Protein AF-A0A1H7Z8Q4-F1 (afdb_monomer_lite)

Foldseek 3Di:
DEDEDPPDALDDDCVVVVPHQEYEHPCQLVQLLVCLVPVCSCVVVQVSNVVRPPRGAYEYENADLPDHDCCVPRVVVPPSSLVSSVVSQVPHPGHYDYDAQSVVSDFQQDDDPHPSCSSVDDHDD

Structure (mmCIF, N/CA/C/O backbone):
data_AF-A0A1H7Z8Q4-F1
#
_entry.id   AF-A0A1H7Z8Q4-F1
#
loop_
_atom_site.group_PDB
_atom_site.id
_atom_site.type_symbol
_atom_site.label_atom_id
_atom_site.label_alt_id
_atom_site.label_comp_id
_atom_site.label_asym_id
_atom_site.label_entity_id
_atom_site.label_seq_id
_atom_site.pdbx_PDB_ins_code
_atom_site.Cartn_x
_atom_site.Cartn_y
_atom_site.Cartn_z
_atom_site.occupancy
_atom_site.B_iso_or_equiv
_atom_site.auth_seq_id
_atom_site.auth_comp_id
_atom_site.auth_asym_id
_atom_site.auth_atom_id
_atom_site.pdbx_PDB_model_num
ATOM 1 N N . MET A 1 1 ? -18.694 -7.799 4.628 1.00 89.12 1 MET A N 1
ATOM 2 C CA . MET A 1 1 ? -18.547 -7.321 3.241 1.00 89.12 1 MET A CA 1
ATOM 3 C C . MET A 1 1 ? -17.590 -6.138 3.214 1.00 89.12 1 MET A C 1
ATOM 5 O O . MET A 1 1 ? -17.691 -5.286 4.090 1.00 89.12 1 MET A O 1
ATOM 9 N N . THR A 1 2 ? -16.678 -6.086 2.239 1.00 94.25 2 THR A N 1
ATOM 10 C CA . THR A 1 2 ? -15.797 -4.925 2.020 1.00 94.25 2 THR A CA 1
ATOM 11 C C . THR A 1 2 ? -16.313 -4.108 0.845 1.00 94.25 2 THR A C 1
ATOM 13 O O . THR A 1 2 ? -16.652 -4.687 -0.186 1.00 94.25 2 THR A O 1
ATOM 16 N N . GLY A 1 3 ? -16.395 -2.790 1.010 1.00 94.62 3 GLY A N 1
ATOM 17 C CA . GLY A 1 3 ? -16.876 -1.872 -0.015 1.00 94.62 3 GLY A CA 1
ATOM 18 C C . GLY A 1 3 ? -15.762 -1.044 -0.640 1.00 94.62 3 GLY A C 1
ATOM 19 O O . GLY A 1 3 ? -14.794 -0.658 0.017 1.00 94.62 3 GLY A O 1
ATOM 20 N N . GLU A 1 4 ? -15.944 -0.725 -1.914 1.00 94.56 4 GLU A N 1
ATOM 21 C CA . GLU A 1 4 ? -15.127 0.224 -2.656 1.00 94.56 4 GLU A CA 1
ATOM 22 C C . GLU A 1 4 ? -15.970 1.465 -2.957 1.00 94.56 4 GLU A C 1
ATOM 24 O O . GLU A 1 4 ? -16.973 1.394 -3.664 1.00 94.56 4 GLU A O 1
ATOM 29 N N . ALA A 1 5 ? -15.566 2.611 -2.416 1.00 93.31 5 ALA A N 1
ATOM 30 C CA . ALA A 1 5 ? -16.096 3.904 -2.823 1.00 93.31 5 ALA A CA 1
ATOM 31 C C . ALA A 1 5 ? -14.934 4.894 -2.911 1.00 93.31 5 ALA A C 1
ATOM 33 O O . ALA A 1 5 ? -14.223 5.129 -1.933 1.00 93.31 5 ALA A O 1
ATOM 34 N N . TRP A 1 6 ? -14.718 5.421 -4.115 1.00 90.44 6 TRP A N 1
ATOM 35 C CA . TRP A 1 6 ? -13.532 6.196 -4.466 1.00 90.44 6 TRP A CA 1
ATOM 36 C C . TRP A 1 6 ? -13.350 7.438 -3.591 1.00 90.44 6 TRP A C 1
ATOM 38 O O . TRP A 1 6 ? -14.294 8.185 -3.336 1.00 90.44 6 TRP A O 1
ATOM 48 N N . GLY A 1 7 ? -12.105 7.661 -3.159 1.00 86.31 7 GLY A N 1
ATOM 49 C CA . GLY A 1 7 ? -11.719 8.808 -2.334 1.00 86.31 7 GLY A CA 1
ATOM 50 C C . GLY A 1 7 ? -12.019 8.654 -0.842 1.00 86.31 7 GLY A C 1
ATOM 51 O O . GLY A 1 7 ? -11.841 9.611 -0.091 1.00 86.31 7 GLY A O 1
ATOM 52 N N . LEU A 1 8 ? -12.469 7.477 -0.393 1.00 90.31 8 LEU A N 1
ATOM 53 C CA . LEU A 1 8 ? -12.602 7.205 1.032 1.00 90.31 8 LEU A CA 1
ATOM 54 C C . LEU A 1 8 ? -11.247 6.937 1.693 1.00 90.31 8 LEU A C 1
ATOM 56 O O . LEU A 1 8 ? -10.438 6.137 1.228 1.00 90.31 8 LEU A O 1
ATOM 60 N N . GLY A 1 9 ? -11.056 7.586 2.833 1.00 90.62 9 GLY A N 1
ATOM 61 C CA . GLY A 1 9 ? -9.957 7.339 3.751 1.00 90.62 9 GLY A CA 1
ATOM 62 C C . GLY A 1 9 ? -10.423 6.675 5.040 1.00 90.62 9 GLY A C 1
ATOM 63 O O . GLY A 1 9 ? -11.394 5.915 5.090 1.00 90.62 9 GLY A O 1
ATOM 64 N N . VAL A 1 10 ? -9.768 7.037 6.138 1.00 91.88 10 VAL A N 1
ATOM 65 C CA . VAL A 1 10 ? -10.088 6.525 7.476 1.00 91.88 10 VAL A CA 1
ATOM 66 C C . VAL A 1 10 ? -11.252 7.311 8.086 1.00 91.88 10 VAL A C 1
ATOM 68 O O . VAL A 1 10 ? -11.074 8.284 8.835 1.00 91.88 10 VAL A O 1
ATOM 71 N N . MET A 1 11 ? -12.477 6.897 7.773 1.00 90.06 11 MET A N 1
ATOM 72 C CA . MET A 1 11 ? -13.692 7.477 8.346 1.00 90.06 11 MET A CA 1
ATOM 73 C C . MET A 1 11 ? -14.878 6.516 8.311 1.00 90.06 11 MET A C 1
ATOM 75 O O . MET A 1 11 ? -15.030 5.728 7.380 1.00 90.06 11 MET A O 1
ATOM 79 N N . LYS A 1 12 ? -15.753 6.649 9.311 1.00 88.38 12 LYS A N 1
ATOM 80 C CA . LYS A 1 12 ? -17.063 6.003 9.327 1.00 88.38 12 LYS A CA 1
ATOM 81 C C . LYS A 1 12 ? -18.055 6.858 8.544 1.00 88.38 12 LYS A C 1
ATOM 83 O O . LYS A 1 12 ? -18.086 8.076 8.705 1.00 88.38 12 LYS A O 1
ATOM 88 N N . ASN A 1 13 ? -18.840 6.220 7.691 1.00 88.56 13 ASN A N 1
ATOM 89 C CA . ASN A 1 13 ? -19.843 6.842 6.829 1.00 88.56 13 ASN A CA 1
ATOM 90 C C . ASN A 1 13 ? -21.074 5.928 6.689 1.00 88.56 13 ASN A C 1
ATOM 92 O O . ASN A 1 13 ? -21.159 4.879 7.333 1.00 88.56 13 ASN A O 1
ATOM 96 N N . ASP A 1 14 ? -22.017 6.323 5.838 1.00 93.50 14 ASP A N 1
ATOM 97 C CA . ASP A 1 14 ? -23.296 5.629 5.684 1.00 93.50 14 ASP A CA 1
ATOM 98 C C . ASP A 1 14 ? -23.158 4.206 5.122 1.00 93.50 14 ASP A C 1
ATOM 100 O O . ASP A 1 14 ? -24.023 3.372 5.383 1.00 93.50 14 ASP A O 1
ATOM 104 N N . TYR A 1 15 ? -22.064 3.862 4.430 1.00 93.56 15 TYR A N 1
ATOM 105 C CA . TYR A 1 15 ? -21.853 2.492 3.944 1.00 93.56 15 TYR A CA 1
ATOM 106 C C . TYR A 1 15 ? -21.801 1.482 5.098 1.00 93.56 15 TYR A C 1
ATOM 108 O O . TYR A 1 15 ? -22.390 0.405 5.004 1.00 93.56 15 TYR A O 1
ATOM 116 N N . TYR A 1 16 ? -21.204 1.861 6.231 1.00 92.31 16 TYR A N 1
ATOM 117 C CA . TYR A 1 16 ? -21.136 1.000 7.417 1.00 92.31 16 TYR A CA 1
ATOM 118 C C . TYR A 1 16 ? -22.501 0.763 8.072 1.00 92.31 16 TYR A C 1
ATOM 120 O O . TYR A 1 16 ? -22.690 -0.224 8.776 1.00 92.31 16 TYR A O 1
ATOM 128 N N . GLN A 1 17 ? -23.475 1.645 7.832 1.00 92.69 17 GLN A N 1
ATOM 129 C CA . GLN A 1 17 ? -24.855 1.467 8.298 1.00 92.69 17 GLN A CA 1
ATOM 130 C C . GLN A 1 17 ? -25.684 0.594 7.343 1.00 92.69 17 GLN A C 1
ATOM 132 O O . GLN A 1 17 ? -26.794 0.195 7.683 1.00 92.69 17 GLN A O 1
ATOM 137 N N . ASN A 1 18 ? -25.146 0.280 6.160 1.00 94.25 18 ASN A N 1
ATOM 138 C CA . ASN A 1 18 ? -25.836 -0.422 5.080 1.00 94.25 18 ASN A CA 1
ATOM 139 C C . ASN A 1 18 ? -25.144 -1.748 4.703 1.00 94.25 18 ASN A C 1
ATOM 141 O O . ASN A 1 18 ? -25.208 -2.186 3.557 1.00 94.25 18 ASN A O 1
ATOM 145 N N . GLY A 1 19 ? -24.505 -2.408 5.677 1.00 91.75 19 GLY A N 1
ATOM 146 C CA . GLY A 1 19 ? -24.025 -3.791 5.549 1.00 91.75 19 GLY A CA 1
ATOM 147 C C . GLY A 1 19 ? -22.552 -3.967 5.165 1.00 91.75 19 GLY A C 1
ATOM 148 O O . GLY A 1 19 ? -22.115 -5.105 4.972 1.00 91.75 19 GLY A O 1
ATOM 149 N N . PHE A 1 20 ? -21.775 -2.884 5.074 1.00 95.56 20 PHE A N 1
ATOM 150 C CA . PHE A 1 20 ? -20.322 -2.968 4.914 1.00 95.56 20 PHE A CA 1
ATOM 151 C C . PHE A 1 20 ? -19.610 -2.993 6.271 1.00 95.56 20 PHE A C 1
ATOM 153 O O . PHE A 1 20 ? -19.836 -2.139 7.121 1.00 95.56 20 PHE A O 1
ATOM 160 N N . ASP A 1 21 ? -18.707 -3.956 6.450 1.00 93.06 21 ASP A N 1
ATOM 161 C CA . ASP A 1 21 ? -17.885 -4.085 7.663 1.00 93.06 21 ASP A CA 1
ATOM 162 C C . ASP A 1 21 ? -16.570 -3.300 7.536 1.00 93.06 21 ASP A C 1
ATOM 164 O O . ASP A 1 21 ? -15.978 -2.878 8.533 1.00 93.06 21 ASP A O 1
ATOM 168 N N . ALA A 1 22 ? -16.108 -3.117 6.295 1.00 95.00 22 ALA A N 1
ATOM 169 C CA . ALA A 1 22 ? -14.898 -2.386 5.961 1.00 95.00 22 ALA A CA 1
ATOM 170 C C . ALA A 1 22 ? -15.044 -1.626 4.642 1.00 95.00 22 ALA A C 1
ATOM 172 O O . ALA A 1 22 ? -15.697 -2.106 3.715 1.00 95.00 22 ALA A O 1
ATOM 173 N N . MET A 1 23 ? -14.374 -0.481 4.533 1.00 96.75 23 MET A N 1
ATOM 174 C CA . MET A 1 23 ? -14.200 0.237 3.267 1.00 96.75 23 MET A CA 1
ATOM 175 C C . MET A 1 23 ? -12.720 0.302 2.885 1.00 96.75 23 MET A C 1
ATOM 177 O O . MET A 1 23 ? -11.852 0.344 3.761 1.00 96.75 23 MET A O 1
ATOM 181 N N . ILE A 1 24 ? -12.426 0.309 1.584 1.00 96.94 24 ILE A N 1
ATOM 182 C CA . ILE A 1 24 ? -11.060 0.504 1.082 1.00 96.94 24 ILE A CA 1
ATOM 183 C C . ILE A 1 24 ? -10.522 1.869 1.533 1.00 96.94 24 ILE A C 1
ATOM 185 O O . ILE A 1 24 ? -11.198 2.888 1.402 1.00 96.94 24 ILE A O 1
ATOM 189 N N . ASN A 1 25 ? -9.298 1.869 2.060 1.00 97.12 25 ASN A N 1
ATOM 190 C CA . ASN A 1 25 ? -8.577 3.059 2.499 1.00 97.12 25 ASN A CA 1
ATOM 191 C C . ASN A 1 25 ? -7.640 3.551 1.387 1.00 97.12 25 ASN A C 1
ATOM 193 O O . ASN A 1 25 ? -6.504 3.083 1.277 1.00 97.12 25 ASN A O 1
ATOM 197 N N . PHE A 1 26 ? -8.110 4.501 0.578 1.00 95.88 26 PHE A N 1
ATOM 198 C CA . PHE A 1 26 ? -7.353 5.062 -0.548 1.00 95.88 26 PHE A CA 1
ATOM 199 C C . PHE A 1 26 ? -6.202 5.980 -0.110 1.00 95.88 26 PHE A C 1
ATOM 201 O O . PHE A 1 26 ? -5.254 6.185 -0.868 1.00 95.88 26 PHE A O 1
ATOM 208 N N . ASP A 1 27 ? -6.234 6.495 1.122 1.00 95.88 27 ASP A N 1
ATOM 209 C CA . ASP A 1 27 ? -5.182 7.381 1.631 1.00 95.88 27 ASP A CA 1
ATOM 210 C C . ASP A 1 27 ? -3.869 6.626 1.889 1.00 95.88 27 ASP A C 1
ATOM 212 O O . ASP A 1 27 ? -2.780 7.192 1.754 1.00 95.88 27 ASP A O 1
ATOM 216 N N . PHE A 1 28 ? -3.950 5.336 2.243 1.00 97.62 28 PHE A N 1
ATOM 217 C CA . PHE A 1 28 ? -2.795 4.586 2.738 1.00 97.62 28 PHE A CA 1
ATOM 218 C C . PHE A 1 28 ? -1.659 4.473 1.718 1.00 97.62 28 PHE A C 1
ATOM 220 O O . PHE A 1 28 ? -0.495 4.584 2.099 1.00 97.62 28 PHE A O 1
ATOM 227 N N . GLN A 1 29 ? -1.983 4.310 0.430 1.00 97.19 29 GLN A N 1
ATOM 228 C CA . GLN A 1 29 ? -0.999 4.248 -0.657 1.00 97.19 29 GLN A CA 1
ATOM 229 C C . GLN A 1 29 ? -0.075 5.482 -0.633 1.00 97.19 29 GLN A C 1
ATOM 231 O O . GLN A 1 29 ? 1.151 5.353 -0.637 1.00 97.19 29 GLN A O 1
ATOM 236 N N . ASN A 1 30 ? -0.649 6.680 -0.492 1.00 96.81 30 ASN A N 1
ATOM 237 C CA . ASN A 1 30 ? 0.108 7.932 -0.439 1.00 96.81 30 ASN A CA 1
ATOM 238 C C . ASN A 1 30 ? 0.900 8.086 0.869 1.00 96.81 30 ASN A C 1
ATOM 240 O O . ASN A 1 30 ? 2.051 8.531 0.854 1.00 96.81 30 ASN A O 1
ATOM 244 N N . GLU A 1 31 ? 0.313 7.719 2.010 1.00 97.88 31 GLU A N 1
ATOM 245 C CA . GLU A 1 31 ? 0.985 7.826 3.314 1.00 97.88 31 GLU A CA 1
ATOM 246 C C . GLU A 1 31 ? 2.164 6.850 3.450 1.00 97.88 31 GLU A C 1
ATOM 248 O O . GLU A 1 31 ? 3.223 7.204 3.985 1.00 97.88 31 GLU A O 1
ATOM 253 N N . ALA A 1 32 ? 2.034 5.647 2.888 1.00 97.94 32 ALA A N 1
ATOM 254 C CA . ALA A 1 32 ? 3.125 4.687 2.797 1.00 97.94 32 ALA A CA 1
ATOM 255 C C . ALA A 1 32 ? 4.265 5.214 1.913 1.00 97.94 32 ALA A C 1
ATOM 257 O O . ALA A 1 32 ? 5.431 5.131 2.307 1.00 97.94 32 ALA A O 1
ATOM 258 N N . GLN A 1 33 ? 3.954 5.823 0.761 1.00 97.81 33 GLN A N 1
ATOM 259 C CA . GLN A 1 33 ? 4.960 6.406 -0.135 1.00 97.81 33 GLN A CA 1
ATOM 260 C C . GLN A 1 33 ? 5.798 7.494 0.557 1.00 97.81 33 GLN A C 1
ATOM 262 O O . GLN A 1 33 ? 7.025 7.503 0.427 1.00 97.81 33 GLN A O 1
ATOM 267 N N . LYS A 1 34 ? 5.164 8.377 1.340 1.00 98.06 34 LYS A N 1
ATOM 268 C CA . LYS A 1 34 ? 5.846 9.433 2.122 1.00 98.06 34 LYS A CA 1
ATOM 269 C C . LYS A 1 34 ? 6.765 8.883 3.224 1.00 98.06 34 LYS A C 1
ATOM 271 O O . LYS A 1 34 ? 7.623 9.607 3.737 1.00 98.06 34 LYS A O 1
ATOM 276 N N . SER A 1 35 ? 6.602 7.611 3.583 1.00 98.19 35 SER A N 1
ATOM 277 C CA . SER A 1 35 ? 7.296 6.960 4.699 1.00 98.19 35 SER A CA 1
ATOM 278 C C . SER A 1 35 ? 8.400 5.990 4.261 1.00 98.19 35 SER A C 1
ATOM 280 O O . SER A 1 35 ? 9.042 5.368 5.105 1.00 98.19 35 SER A O 1
ATOM 282 N N . LEU A 1 36 ? 8.673 5.872 2.955 1.00 97.81 36 LEU A N 1
ATOM 283 C CA . LEU A 1 36 ? 9.675 4.927 2.436 1.00 97.81 36 LEU A CA 1
ATOM 284 C C . LEU A 1 36 ? 11.112 5.256 2.841 1.00 97.81 36 LEU A C 1
ATOM 286 O O . LEU A 1 36 ? 11.916 4.344 3.019 1.00 97.81 36 LEU A O 1
ATOM 290 N N . ASP A 1 37 ? 11.443 6.542 2.967 1.00 96.38 37 ASP A N 1
ATOM 291 C CA . ASP A 1 37 ? 12.796 6.976 3.334 1.00 96.38 37 ASP A CA 1
ATOM 292 C C . ASP A 1 37 ? 13.000 7.016 4.859 1.00 96.38 37 ASP A C 1
ATOM 294 O O . ASP A 1 37 ? 14.131 6.947 5.337 1.00 96.38 37 ASP A O 1
ATOM 298 N N . CYS A 1 38 ? 11.915 7.094 5.637 1.00 96.19 38 CYS A N 1
ATOM 299 C CA . CYS A 1 38 ? 11.953 7.079 7.095 1.00 96.19 38 CYS A CA 1
ATOM 300 C C . CYS A 1 38 ? 10.667 6.469 7.661 1.00 96.19 38 CYS A C 1
ATOM 302 O O . CYS A 1 38 ? 9.598 7.077 7.595 1.00 96.19 38 CYS A O 1
ATOM 304 N N . PHE A 1 39 ? 10.794 5.297 8.289 1.00 92.94 39 PHE A N 1
ATOM 305 C CA . PHE A 1 39 ? 9.659 4.555 8.845 1.00 92.94 39 PHE A CA 1
ATOM 306 C C . PHE A 1 39 ? 8.866 5.373 9.877 1.00 92.94 39 PHE A C 1
ATOM 308 O O . PHE A 1 39 ? 7.650 5.255 9.955 1.00 92.94 39 PHE A O 1
ATOM 315 N N . ALA A 1 40 ? 9.533 6.244 10.644 1.00 96.19 40 ALA A N 1
ATOM 316 C CA . ALA A 1 40 ? 8.891 7.056 11.680 1.00 96.19 40 ALA A CA 1
ATOM 317 C C . ALA A 1 40 ? 7.826 8.026 11.133 1.00 96.19 40 ALA A C 1
ATOM 319 O O . ALA A 1 40 ? 6.928 8.419 11.877 1.00 96.19 40 ALA A O 1
ATOM 320 N N . ASN A 1 41 ? 7.883 8.373 9.842 1.00 98.06 41 ASN A N 1
ATOM 321 C CA . ASN A 1 41 ? 6.931 9.293 9.217 1.00 98.06 41 ASN A CA 1
ATOM 322 C C . ASN A 1 41 ? 5.493 8.749 9.208 1.00 98.06 41 ASN A C 1
ATOM 324 O O . ASN A 1 41 ? 4.553 9.539 9.186 1.00 98.06 41 ASN A O 1
ATOM 328 N N . ILE A 1 42 ? 5.304 7.427 9.295 1.00 98.38 42 ILE A N 1
ATOM 329 C CA . ILE A 1 42 ? 3.969 6.812 9.314 1.00 98.38 42 ILE A CA 1
ATOM 330 C C . ILE A 1 42 ? 3.247 6.979 10.661 1.00 98.38 42 ILE A C 1
ATOM 332 O O . ILE A 1 42 ? 2.062 6.667 10.780 1.00 98.38 42 ILE A O 1
ATOM 336 N N . GLY A 1 43 ? 3.952 7.448 11.698 1.00 98.19 43 GLY A N 1
ATOM 337 C CA . GLY A 1 43 ? 3.477 7.425 13.081 1.00 98.19 43 GLY A CA 1
ATOM 338 C C . GLY A 1 43 ? 2.132 8.122 13.292 1.00 98.19 43 GLY A C 1
ATOM 339 O O . GLY A 1 43 ? 1.244 7.554 13.930 1.00 98.19 43 GLY A O 1
ATOM 340 N N . GLU A 1 44 ? 1.944 9.315 12.722 1.00 97.94 44 GLU A N 1
ATOM 341 C CA . GLU A 1 44 ? 0.672 10.043 12.843 1.00 97.94 44 GLU A CA 1
ATOM 342 C C . GLU A 1 44 ? -0.468 9.340 12.093 1.00 97.94 44 GLU A C 1
ATOM 344 O O . GLU A 1 44 ? -1.583 9.267 12.610 1.00 97.94 44 GLU A O 1
ATOM 349 N N . THR A 1 45 ? -0.190 8.732 10.936 1.00 98.06 45 THR A N 1
ATOM 350 C CA . THR A 1 45 ? -1.168 7.934 10.182 1.00 98.06 45 THR A CA 1
ATOM 351 C C . THR A 1 45 ? -1.635 6.729 10.995 1.00 98.06 45 THR A C 1
ATOM 353 O O . THR A 1 45 ? -2.837 6.517 11.150 1.00 98.06 45 THR A O 1
ATOM 356 N N . TYR A 1 46 ? -0.719 5.975 11.609 1.00 98.31 46 TYR A N 1
ATOM 357 C CA . TYR A 1 46 ? -1.096 4.845 12.468 1.00 98.31 46 TYR A CA 1
ATOM 358 C C . TYR A 1 46 ? -1.853 5.277 13.713 1.00 98.31 46 TYR A C 1
ATOM 360 O O . TYR A 1 46 ? -2.816 4.619 14.103 1.00 98.31 46 TYR A O 1
ATOM 368 N N . LYS A 1 47 ? -1.450 6.383 14.337 1.00 98.00 47 LYS A N 1
ATOM 369 C CA . LYS A 1 47 ? -2.152 6.930 15.498 1.00 98.00 47 LYS A CA 1
ATOM 370 C C . LYS A 1 47 ? -3.576 7.346 15.133 1.00 98.00 47 LYS A C 1
ATOM 372 O O . LYS A 1 47 ? -4.509 7.010 15.859 1.00 98.00 47 LYS A O 1
ATOM 377 N N . LEU A 1 48 ? -3.755 8.026 14.000 1.00 97.12 48 LEU A N 1
ATOM 378 C CA . LEU A 1 48 ? -5.068 8.385 13.466 1.00 97.12 48 LEU A CA 1
ATOM 379 C C . LEU A 1 48 ? -5.927 7.136 13.230 1.00 97.12 48 LEU A C 1
ATOM 381 O O . LEU A 1 48 ? -7.073 7.096 13.675 1.00 97.12 48 LEU A O 1
ATOM 385 N N . MET A 1 49 ? -5.369 6.125 12.561 1.00 97.50 49 MET A N 1
ATOM 386 C CA . MET A 1 49 ? -6.050 4.861 12.280 1.00 97.50 49 MET A CA 1
ATOM 387 C C . MET A 1 49 ? -6.450 4.145 13.570 1.00 97.50 49 MET A C 1
ATOM 389 O O . MET A 1 49 ? -7.623 3.852 13.759 1.00 97.50 49 MET A O 1
ATOM 393 N N . SER A 1 50 ? -5.518 3.951 14.500 1.00 96.44 50 SER A N 1
ATOM 394 C CA . SER A 1 50 ? -5.775 3.300 15.790 1.00 96.44 50 SER A CA 1
ATOM 395 C C . SER A 1 50 ? -6.866 4.009 16.603 1.00 96.44 50 SER A C 1
ATOM 397 O O . SER A 1 50 ? -7.752 3.365 17.156 1.00 96.44 50 SER A O 1
ATOM 399 N N . ASN A 1 51 ? -6.869 5.346 16.614 1.00 95.81 51 ASN A N 1
ATOM 400 C CA . ASN A 1 51 ? -7.889 6.121 17.325 1.00 95.81 51 ASN A CA 1
ATOM 401 C C . ASN A 1 51 ? -9.282 6.027 16.685 1.00 95.81 51 ASN A C 1
ATOM 403 O O . ASN A 1 51 ? -10.284 6.165 17.384 1.00 95.81 51 ASN A O 1
ATOM 407 N N . LYS A 1 52 ? -9.356 5.868 15.359 1.00 95.31 52 LYS A N 1
ATOM 408 C CA . LYS A 1 52 ? -10.625 5.854 14.619 1.00 95.31 52 LYS A CA 1
ATOM 409 C C . LYS A 1 52 ? -11.226 4.461 14.484 1.00 95.31 52 LYS A C 1
ATOM 411 O O . LYS A 1 52 ? -12.443 4.337 14.554 1.00 95.31 52 LYS A O 1
ATOM 416 N N . LEU A 1 53 ? -10.402 3.439 14.277 1.00 94.50 53 LEU A N 1
ATOM 417 C CA . LEU A 1 53 ? -10.825 2.062 14.003 1.00 94.50 53 LEU A CA 1
ATOM 418 C C . LEU A 1 53 ? -11.205 1.329 15.299 1.00 94.50 53 LEU A C 1
ATOM 420 O O . LEU A 1 53 ? -10.615 0.312 15.656 1.00 94.50 53 LEU A O 1
ATOM 424 N N . THR A 1 54 ? -12.168 1.882 16.035 1.00 92.38 54 THR A N 1
ATOM 425 C CA . THR A 1 54 ? -12.643 1.337 17.316 1.00 92.38 54 THR A CA 1
ATOM 426 C C . THR A 1 54 ? -13.900 0.488 17.159 1.00 92.38 54 THR A C 1
ATOM 428 O O . THR A 1 54 ? -14.060 -0.500 17.870 1.00 92.38 54 THR A O 1
ATOM 431 N N . ASP A 1 55 ? -14.783 0.854 16.226 1.00 91.44 55 ASP A N 1
ATOM 432 C CA . ASP A 1 55 ? -16.081 0.205 16.003 1.00 91.44 55 ASP A CA 1
ATOM 433 C C . ASP A 1 55 ? -16.392 -0.062 14.513 1.00 91.44 55 ASP A C 1
ATOM 435 O O . ASP A 1 55 ? -17.517 -0.425 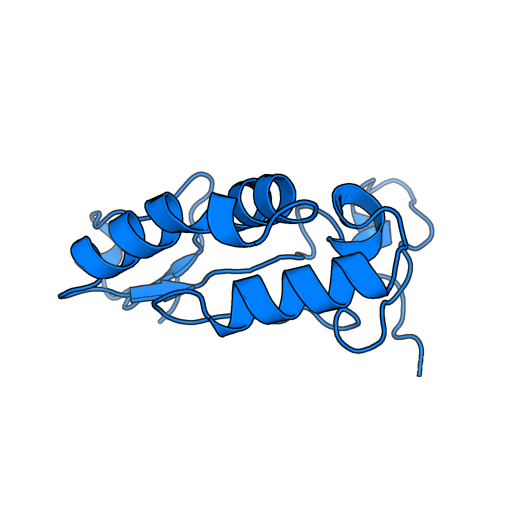14.160 1.00 91.44 55 ASP A O 1
ATOM 439 N N . PHE A 1 56 ? -15.407 0.143 13.636 1.00 93.81 56 PHE A N 1
ATOM 440 C CA . PHE A 1 56 ? -15.440 -0.178 12.209 1.00 93.81 56 PHE A CA 1
ATOM 441 C C . PHE A 1 56 ? -14.027 -0.520 11.719 1.00 93.81 56 PHE A C 1
ATOM 443 O O . PHE A 1 56 ? -13.044 -0.241 12.410 1.00 93.81 56 PHE A O 1
ATOM 450 N N . ASN A 1 57 ? -13.916 -1.113 10.529 1.00 94.94 57 ASN A N 1
ATOM 451 C CA . ASN A 1 57 ? -12.631 -1.494 9.949 1.00 94.94 57 ASN A CA 1
ATOM 452 C C . ASN A 1 57 ? -12.400 -0.826 8.584 1.00 94.94 57 ASN A C 1
ATOM 454 O O .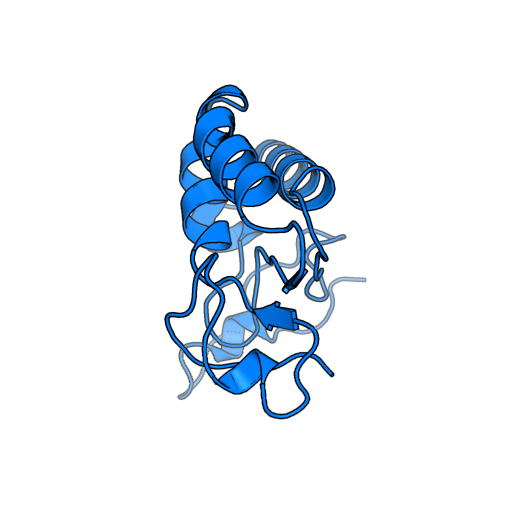 ASN A 1 57 ? -13.327 -0.323 7.957 1.00 94.94 57 ASN A O 1
ATOM 458 N N . VAL A 1 58 ? -11.161 -0.834 8.106 1.00 97.25 58 VAL A N 1
ATOM 459 C CA . VAL A 1 58 ? -10.797 -0.422 6.744 1.00 97.25 58 VAL A CA 1
ATOM 460 C C . VAL A 1 58 ? -9.893 -1.467 6.107 1.00 97.25 58 VAL A C 1
ATOM 462 O O . VAL A 1 58 ? -9.268 -2.259 6.812 1.00 97.25 58 VAL A O 1
ATOM 465 N N . LEU A 1 59 ? -9.821 -1.460 4.778 1.00 97.62 59 LEU A N 1
ATOM 466 C CA . LEU A 1 59 ? -8.909 -2.300 4.008 1.00 97.62 59 LEU A CA 1
ATOM 467 C C . LEU A 1 59 ? -7.829 -1.430 3.356 1.00 97.62 59 LEU A C 1
ATOM 469 O O . LEU A 1 59 ? -8.087 -0.749 2.363 1.00 97.62 59 LEU A O 1
ATOM 473 N N . SER A 1 60 ? -6.627 -1.437 3.927 1.00 98.19 60 SER A N 1
ATOM 474 C CA . SER A 1 60 ? -5.469 -0.712 3.393 1.00 98.19 60 SER A CA 1
ATOM 475 C C . SER A 1 60 ? -4.765 -1.531 2.310 1.00 98.19 60 SER A C 1
ATOM 477 O O . SER A 1 60 ? -4.698 -2.758 2.388 1.00 98.19 60 SER A O 1
ATOM 479 N N . TYR A 1 61 ? -4.218 -0.854 1.303 1.00 98.00 61 TYR A N 1
ATOM 480 C CA . TYR A 1 61 ? -3.495 -1.477 0.194 1.00 98.00 61 TYR A CA 1
ATOM 481 C C . TYR A 1 61 ? -2.336 -0.586 -0.272 1.00 98.00 61 TYR A C 1
ATOM 483 O O . TYR A 1 61 ? -2.283 0.602 0.054 1.00 98.00 61 TYR A O 1
ATOM 491 N N . LEU A 1 62 ? -1.403 -1.168 -1.029 1.00 98.12 62 LEU A N 1
ATOM 492 C CA . LEU A 1 62 ? -0.282 -0.445 -1.643 1.00 98.12 62 LEU A CA 1
ATOM 493 C C . LEU A 1 62 ? -0.386 -0.395 -3.162 1.00 98.12 62 LEU A C 1
ATOM 495 O O . LEU A 1 62 ? -0.161 0.659 -3.741 1.00 98.12 62 LEU A O 1
ATOM 499 N N . SER A 1 63 ? -0.720 -1.514 -3.800 1.00 98.06 63 SER A N 1
ATOM 500 C CA . SER A 1 63 ? -0.897 -1.614 -5.249 1.00 98.06 63 SER A CA 1
ATOM 501 C C . SER A 1 63 ? -2.339 -1.987 -5.585 1.00 98.06 63 SER A C 1
ATOM 503 O O . SER A 1 63 ? -3.006 -2.682 -4.815 1.00 98.06 63 SER A O 1
ATOM 505 N N . SER A 1 64 ? -2.822 -1.549 -6.744 1.00 96.38 64 SER A N 1
ATOM 506 C CA . SER A 1 64 ? -4.138 -1.938 -7.255 1.00 96.38 64 SER A CA 1
ATOM 507 C C . SER A 1 64 ? -4.128 -2.052 -8.774 1.00 96.38 64 SER A C 1
ATOM 509 O O . SER A 1 64 ? -3.325 -1.428 -9.468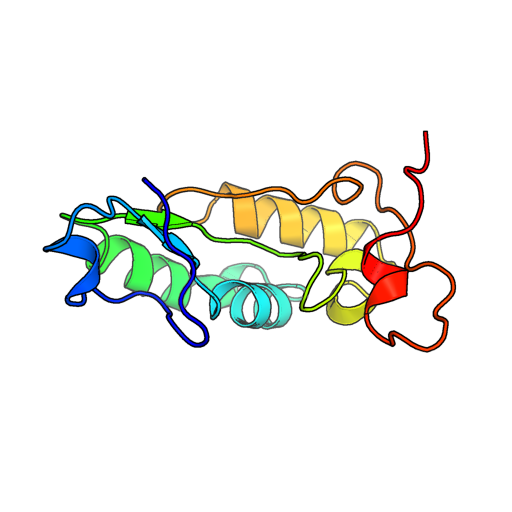 1.00 96.38 64 SER A O 1
ATOM 511 N N . HIS A 1 65 ? -5.081 -2.824 -9.283 1.00 96.00 65 HIS A N 1
ATOM 512 C CA . HIS A 1 65 ? -5.389 -2.923 -10.700 1.00 96.00 65 HIS A CA 1
ATOM 513 C C . HIS A 1 65 ? -5.857 -1.594 -11.320 1.00 96.00 65 HIS A C 1
ATOM 515 O O . HIS A 1 65 ? -5.731 -1.441 -12.534 1.00 96.00 65 HIS A O 1
ATOM 521 N N . ASP A 1 66 ? -6.337 -0.644 -10.508 1.00 93.38 66 ASP A N 1
ATOM 522 C CA . ASP A 1 66 ? -6.937 0.616 -10.974 1.00 93.38 66 ASP A CA 1
ATOM 523 C C . ASP A 1 66 ? -6.150 1.884 -10.608 1.00 93.38 66 ASP A C 1
ATOM 525 O O . ASP A 1 66 ? -6.521 2.977 -11.031 1.00 93.38 66 ASP A O 1
ATOM 529 N N . THR A 1 67 ? -5.058 1.772 -9.841 1.00 91.19 67 THR A N 1
ATOM 530 C CA . THR A 1 67 ? -4.219 2.933 -9.495 1.00 91.19 67 THR A CA 1
ATOM 531 C C . THR A 1 67 ? -2.806 2.784 -10.037 1.00 91.19 67 THR A C 1
ATOM 533 O O . THR A 1 67 ? -2.458 3.371 -11.059 1.00 91.19 67 THR A O 1
ATOM 536 N N . GLU A 1 68 ? -1.979 1.987 -9.373 1.00 94.31 68 GLU A N 1
ATOM 537 C CA . GLU A 1 68 ? -0.583 1.778 -9.735 1.00 94.31 68 GLU A CA 1
ATOM 538 C C . GLU A 1 68 ? -0.003 0.529 -9.067 1.00 94.31 68 GLU A C 1
ATOM 540 O O . GLU A 1 68 ? -0.572 -0.020 -8.120 1.00 94.31 68 GLU A O 1
ATOM 545 N N . LEU A 1 69 ? 1.170 0.106 -9.553 1.00 97.38 69 LEU A N 1
ATOM 546 C CA . LEU A 1 69 ? 2.047 -0.801 -8.822 1.00 97.38 69 LEU A CA 1
ATOM 547 C C . LEU A 1 69 ? 2.992 0.021 -7.951 1.00 97.38 69 LEU A C 1
ATOM 549 O O . LEU A 1 69 ? 3.822 0.781 -8.462 1.00 97.38 69 LEU A O 1
ATOM 553 N N . PHE A 1 70 ? 2.912 -0.184 -6.640 1.00 97.75 70 PHE A N 1
ATOM 554 C CA . PHE A 1 70 ? 3.734 0.523 -5.667 1.00 97.75 70 PHE A CA 1
ATOM 555 C C . PHE A 1 70 ? 5.230 0.287 -5.916 1.00 97.75 70 PHE A C 1
ATOM 557 O O . PHE A 1 70 ? 6.040 1.207 -5.784 1.00 97.75 70 PHE A O 1
ATOM 564 N N . PHE A 1 71 ? 5.599 -0.930 -6.339 1.00 97.75 71 PHE A N 1
ATOM 565 C CA . PHE A 1 71 ? 6.983 -1.267 -6.670 1.00 97.75 71 PHE A CA 1
ATOM 566 C C . PHE A 1 71 ? 7.550 -0.381 -7.788 1.00 97.75 71 PHE A C 1
ATOM 568 O O . PHE A 1 71 ? 8.673 0.114 -7.674 1.00 97.75 71 PHE A O 1
ATOM 575 N N . ASP A 1 72 ? 6.767 -0.139 -8.839 1.00 96.25 72 ASP A N 1
ATOM 576 C CA . ASP A 1 72 ? 7.187 0.667 -9.984 1.00 96.25 72 ASP A CA 1
ATOM 577 C C . ASP A 1 72 ? 7.198 2.166 -9.646 1.00 96.25 72 ASP A C 1
ATOM 579 O O . ASP A 1 72 ? 8.224 2.834 -9.793 1.00 96.25 72 ASP A O 1
ATOM 583 N N . LYS A 1 73 ? 6.085 2.687 -9.117 1.00 95.50 73 LYS A N 1
ATOM 584 C CA . LYS A 1 73 ? 5.876 4.131 -8.929 1.00 95.50 73 LYS A CA 1
ATOM 585 C C . LYS A 1 73 ? 6.526 4.692 -7.670 1.00 95.50 73 LYS A C 1
ATOM 587 O O . LYS A 1 73 ? 7.297 5.652 -7.745 1.00 95.50 73 LYS A O 1
ATOM 592 N N . ALA A 1 74 ? 6.238 4.101 -6.515 1.00 96.62 74 ALA A N 1
ATOM 593 C CA . ALA A 1 74 ? 6.655 4.630 -5.221 1.00 96.62 74 ALA A CA 1
ATOM 594 C C . ALA A 1 74 ? 8.046 4.116 -4.816 1.00 96.62 74 ALA A C 1
ATOM 596 O O . ALA A 1 74 ? 8.936 4.906 -4.478 1.00 96.62 74 ALA A O 1
ATOM 597 N N . SER A 1 75 ? 8.273 2.804 -4.922 1.00 96.94 75 SER A N 1
ATOM 598 C CA . SER A 1 75 ? 9.562 2.175 -4.606 1.00 96.94 75 SER A CA 1
ATOM 599 C C . SER A 1 75 ? 10.628 2.414 -5.680 1.00 96.94 75 SER A C 1
ATOM 601 O O . SER A 1 75 ? 11.805 2.184 -5.404 1.00 96.94 75 SER A O 1
ATOM 603 N N . LYS A 1 76 ? 10.264 2.890 -6.882 1.00 96.75 76 LYS A N 1
ATOM 604 C CA . LYS A 1 76 ? 11.175 3.103 -8.027 1.00 96.75 76 LYS A CA 1
ATOM 605 C C . LYS A 1 76 ? 11.999 1.854 -8.360 1.00 96.75 76 LYS A C 1
ATOM 607 O O . LYS A 1 76 ? 13.217 1.928 -8.523 1.00 96.75 76 LYS A O 1
ATOM 612 N N . GLN A 1 77 ? 11.334 0.701 -8.364 1.00 96.94 77 GLN A N 1
ATOM 613 C CA . GLN A 1 77 ? 11.910 -0.628 -8.584 1.00 96.94 77 GLN A CA 1
ATOM 614 C C . GLN A 1 77 ? 13.034 -0.997 -7.590 1.00 96.94 77 GLN A C 1
ATOM 616 O O . GLN A 1 77 ? 13.869 -1.865 -7.844 1.00 96.94 77 GLN A O 1
ATOM 621 N N . ASN A 1 78 ? 13.064 -0.355 -6.417 1.00 97.75 78 ASN A N 1
ATOM 622 C CA . ASN A 1 78 ? 14.016 -0.650 -5.354 1.00 97.75 78 ASN A CA 1
ATOM 623 C C . ASN A 1 78 ? 13.439 -1.684 -4.375 1.00 97.75 78 ASN A C 1
ATOM 625 O O . ASN A 1 78 ? 12.491 -1.406 -3.639 1.00 97.75 78 ASN A O 1
ATOM 629 N N . LEU A 1 79 ? 14.058 -2.866 -4.310 1.00 97.38 79 LEU A N 1
ATOM 630 C CA . LEU A 1 79 ? 13.612 -3.960 -3.439 1.00 97.38 79 LEU A CA 1
ATOM 631 C C . LEU A 1 79 ? 13.664 -3.623 -1.942 1.00 97.38 79 LEU A C 1
ATOM 633 O O . LEU A 1 79 ? 12.834 -4.113 -1.181 1.00 97.38 79 LEU A O 1
ATOM 637 N N . ASN A 1 80 ? 14.607 -2.789 -1.494 1.00 97.50 80 ASN A N 1
ATOM 638 C CA . ASN A 1 80 ? 14.656 -2.385 -0.087 1.00 97.50 80 ASN A CA 1
ATOM 639 C C . ASN A 1 80 ? 13.471 -1.477 0.257 1.00 97.50 80 ASN A C 1
ATOM 641 O O . ASN A 1 80 ? 12.841 -1.677 1.293 1.00 97.50 80 ASN A O 1
ATOM 645 N N . LYS A 1 81 ? 13.112 -0.544 -0.636 1.00 97.81 81 LYS A N 1
ATOM 646 C CA . LYS A 1 81 ? 11.905 0.280 -0.470 1.00 97.81 81 LYS A CA 1
ATOM 647 C C . LYS A 1 81 ? 10.635 -0.566 -0.501 1.00 97.81 81 LYS A C 1
ATOM 649 O O . LYS A 1 81 ? 9.770 -0.360 0.339 1.00 97.81 81 LYS A O 1
ATOM 654 N N . GLN A 1 82 ? 10.570 -1.576 -1.367 1.00 97.44 82 GLN A N 1
ATOM 655 C CA . GLN A 1 82 ? 9.434 -2.500 -1.408 1.00 97.44 82 GLN A CA 1
ATOM 656 C C . GLN A 1 82 ? 9.273 -3.293 -0.108 1.00 97.44 82 GLN A C 1
ATOM 658 O O . GLN A 1 82 ? 8.162 -3.440 0.392 1.00 97.44 82 GLN A O 1
ATOM 663 N N . LYS A 1 83 ? 10.379 -3.756 0.487 1.00 97.56 83 LYS A N 1
ATOM 664 C CA . LYS A 1 83 ? 10.355 -4.423 1.798 1.00 97.56 83 LYS A CA 1
ATOM 665 C C . LYS A 1 83 ? 9.870 -3.488 2.905 1.00 97.56 83 LYS A C 1
ATOM 667 O O . LYS A 1 83 ? 9.083 -3.908 3.747 1.00 97.56 83 LYS A O 1
ATOM 672 N N . ILE A 1 84 ? 10.310 -2.227 2.899 1.00 98.06 84 ILE A N 1
ATOM 673 C CA . ILE A 1 84 ? 9.821 -1.208 3.839 1.00 98.06 84 ILE A CA 1
ATOM 674 C C . ILE A 1 84 ? 8.320 -0.987 3.641 1.00 98.06 84 ILE A C 1
ATOM 676 O O . ILE A 1 84 ? 7.584 -1.012 4.622 1.00 98.06 84 ILE A O 1
ATOM 680 N N . ALA A 1 85 ? 7.859 -0.843 2.396 1.00 97.94 85 ALA A N 1
ATOM 681 C CA . ALA A 1 85 ? 6.445 -0.693 2.066 1.00 97.94 85 ALA A CA 1
ATOM 682 C C . ALA A 1 85 ? 5.613 -1.875 2.582 1.00 97.94 85 ALA A C 1
ATOM 684 O O . ALA A 1 85 ? 4.618 -1.666 3.270 1.00 97.94 85 ALA A O 1
ATOM 685 N N . GLY A 1 86 ? 6.066 -3.110 2.341 1.00 98.06 86 GLY A N 1
ATOM 686 C CA . GLY A 1 86 ? 5.435 -4.314 2.881 1.00 98.06 86 GLY A CA 1
ATOM 687 C C . GLY A 1 86 ? 5.337 -4.287 4.409 1.00 98.06 86 GLY A C 1
ATOM 688 O O . GLY A 1 86 ? 4.268 -4.536 4.956 1.00 98.06 86 GLY A O 1
ATOM 689 N N . SER A 1 87 ? 6.410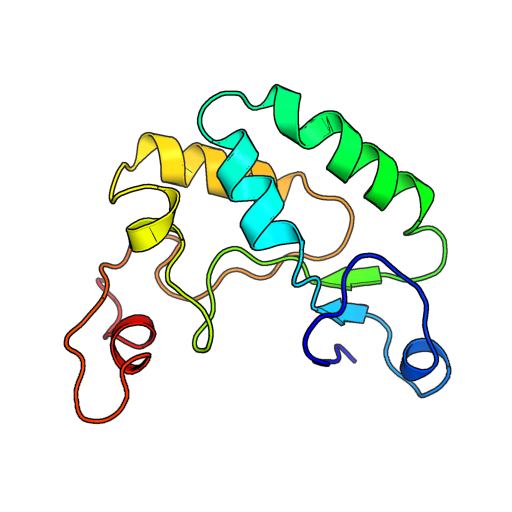 -3.903 5.107 1.00 98.38 87 SER A N 1
ATOM 690 C CA . SER A 1 87 ? 6.386 -3.737 6.568 1.00 98.38 87 SER A CA 1
ATOM 691 C C . SER A 1 87 ? 5.423 -2.639 7.026 1.00 98.38 87 SER A C 1
ATOM 693 O O . SER A 1 87 ? 4.749 -2.816 8.037 1.00 98.38 87 SER A O 1
ATOM 695 N N . LEU A 1 88 ? 5.338 -1.518 6.301 1.00 98.56 88 LEU A N 1
ATOM 696 C CA . LEU A 1 88 ? 4.369 -0.458 6.588 1.00 98.56 88 LEU A CA 1
ATOM 697 C C . LEU A 1 88 ? 2.938 -1.000 6.451 1.00 98.56 88 LEU A C 1
ATOM 699 O O . LEU A 1 88 ? 2.138 -0.896 7.374 1.00 98.56 88 LEU A O 1
ATOM 703 N N . LEU A 1 89 ? 2.617 -1.667 5.345 1.00 98.56 89 LEU A N 1
ATOM 704 C CA . LEU A 1 89 ? 1.289 -2.244 5.155 1.00 98.56 89 LEU A CA 1
ATOM 705 C C . LEU A 1 89 ? 0.946 -3.249 6.263 1.00 98.56 89 LEU A C 1
ATOM 707 O O . LEU A 1 89 ? -0.078 -3.097 6.921 1.00 98.56 89 LEU A O 1
ATOM 711 N N . MET A 1 90 ? 1.822 -4.218 6.529 1.00 98.25 90 MET A N 1
ATOM 712 C CA . MET A 1 90 ? 1.570 -5.285 7.508 1.00 98.25 90 MET A CA 1
ATOM 713 C C . MET A 1 90 ? 1.461 -4.798 8.959 1.00 98.25 90 MET A C 1
ATOM 715 O O . MET A 1 90 ? 0.902 -5.506 9.793 1.00 98.25 90 MET A O 1
ATOM 719 N N . LEU A 1 91 ? 1.996 -3.615 9.272 1.00 98.06 91 LEU A N 1
ATOM 720 C CA . LEU A 1 91 ? 1.893 -2.993 10.596 1.00 98.06 91 LEU A CA 1
ATOM 721 C C . LEU A 1 91 ? 0.770 -1.951 10.683 1.00 98.06 91 LEU A C 1
ATOM 723 O O . LEU A 1 91 ? 0.570 -1.364 11.748 1.00 98.06 91 LEU A O 1
ATOM 727 N N . SER A 1 92 ? 0.048 -1.706 9.588 1.00 97.88 92 SER A N 1
ATOM 728 C CA . SER A 1 92 ? -1.071 -0.769 9.585 1.00 97.88 92 SER A CA 1
ATOM 729 C C . SER A 1 92 ? -2.244 -1.302 10.422 1.00 97.88 92 SER A C 1
ATOM 731 O O . SER A 1 92 ? -2.559 -2.492 10.361 1.00 97.88 92 SER A O 1
ATOM 733 N N . PRO A 1 93 ? -2.911 -0.453 11.226 1.00 97.69 93 PRO A N 1
ATOM 734 C CA . PRO A 1 93 ? -4.134 -0.858 11.908 1.00 97.69 93 PRO A CA 1
ATOM 735 C C . PRO A 1 93 ? -5.258 -1.203 10.917 1.00 97.69 93 PRO A C 1
ATOM 737 O O . PRO A 1 93 ? -5.489 -0.478 9.952 1.00 97.69 93 PRO A O 1
ATOM 740 N N . GLY A 1 94 ? -6.007 -2.268 11.193 1.00 95.94 94 GLY A N 1
ATOM 741 C CA . GLY A 1 94 ? -7.114 -2.720 10.347 1.00 95.94 94 GLY A CA 1
ATOM 742 C C . GLY A 1 94 ? -6.730 -3.862 9.408 1.00 95.94 94 GLY A C 1
ATOM 743 O O . GLY A 1 94 ? -5.752 -4.572 9.637 1.00 95.94 94 GLY A O 1
ATOM 744 N N . ALA A 1 95 ? -7.548 -4.096 8.383 1.00 96.62 95 ALA A N 1
ATOM 745 C CA . ALA A 1 95 ? -7.285 -5.136 7.397 1.00 96.62 95 ALA A CA 1
ATOM 746 C C . ALA A 1 95 ? -6.322 -4.639 6.310 1.00 96.62 95 ALA A C 1
ATOM 748 O O . ALA A 1 95 ? -6.290 -3.456 5.965 1.00 96.62 95 ALA A O 1
ATOM 749 N N . VAL A 1 96 ? -5.577 -5.573 5.721 1.00 97.88 96 VAL A N 1
ATOM 750 C CA . VAL A 1 96 ? -4.644 -5.303 4.623 1.00 97.88 96 VAL A CA 1
ATOM 751 C C . VAL A 1 96 ? -4.961 -6.176 3.419 1.00 97.88 96 VAL A C 1
ATOM 753 O O . VAL A 1 96 ? -5.379 -7.325 3.569 1.00 97.88 96 VAL A O 1
ATOM 756 N N . GLN A 1 97 ? -4.736 -5.637 2.225 1.00 97.56 97 GLN A N 1
ATOM 757 C CA . GLN A 1 97 ? -4.821 -6.360 0.962 1.00 97.56 97 GLN A CA 1
ATOM 758 C C . GLN A 1 97 ? -3.472 -6.323 0.249 1.00 97.56 97 GLN A C 1
ATOM 760 O O . GLN A 1 97 ? -2.889 -5.256 0.061 1.00 97.56 97 GLN A O 1
ATOM 765 N N . ILE A 1 98 ? -3.014 -7.493 -0.192 1.00 98.12 98 ILE A N 1
ATOM 766 C CA . ILE A 1 98 ? -1.849 -7.641 -1.067 1.00 98.12 98 ILE A CA 1
ATOM 767 C C . ILE A 1 98 ? -2.364 -7.829 -2.492 1.00 98.12 98 ILE A C 1
ATOM 769 O O . ILE A 1 98 ? -3.274 -8.629 -2.720 1.00 98.12 98 ILE A O 1
ATOM 773 N N . TYR A 1 99 ? -1.801 -7.087 -3.443 1.00 98.19 99 TYR A N 1
ATOM 774 C CA . TYR A 1 99 ? -2.108 -7.260 -4.857 1.00 98.19 99 TYR A CA 1
ATOM 775 C C . TYR A 1 99 ? -1.106 -8.223 -5.491 1.00 98.19 99 TYR A C 1
ATOM 777 O O . TYR A 1 99 ? 0.080 -8.189 -5.171 1.00 98.19 99 TYR A O 1
ATOM 785 N N . TYR A 1 100 ? -1.579 -9.098 -6.379 1.00 98.12 100 TYR A N 1
ATOM 786 C CA . TYR A 1 100 ? -0.750 -10.179 -6.909 1.00 98.12 100 TYR A CA 1
ATOM 787 C C . TYR A 1 100 ? 0.521 -9.646 -7.596 1.00 98.12 100 TYR A C 1
ATOM 789 O O . TYR A 1 100 ? 0.491 -8.697 -8.396 1.00 98.12 100 TYR A O 1
ATOM 797 N N . GLY A 1 101 ? 1.644 -10.286 -7.297 1.00 97.75 101 GLY A N 1
ATOM 798 C CA . GLY A 1 101 ? 2.964 -9.892 -7.766 1.00 97.75 101 GLY A CA 1
ATOM 799 C C . GLY A 1 101 ? 3.675 -8.866 -6.885 1.00 97.75 101 GLY A C 1
ATOM 800 O O . GLY A 1 101 ? 4.878 -8.682 -7.059 1.00 97.75 101 GLY A O 1
ATOM 801 N N . ASP A 1 102 ? 3.016 -8.227 -5.912 1.00 97.62 102 ASP A N 1
ATOM 802 C CA . ASP A 1 102 ? 3.729 -7.397 -4.927 1.00 97.62 102 ASP A CA 1
ATOM 803 C C . ASP A 1 102 ? 4.737 -8.239 -4.120 1.00 97.62 102 ASP A C 1
ATOM 805 O O . ASP A 1 102 ? 5.797 -7.737 -3.732 1.00 97.62 102 ASP A O 1
ATOM 809 N N . GLU A 1 103 ? 4.439 -9.524 -3.909 1.00 96.56 103 GLU A N 1
ATOM 810 C CA . GLU A 1 103 ? 5.266 -10.492 -3.186 1.00 96.56 103 GLU A CA 1
ATOM 811 C C . GLU A 1 103 ? 6.536 -10.915 -3.943 1.00 96.56 103 GLU A C 1
ATOM 813 O O . GLU A 1 103 ? 7.527 -11.303 -3.322 1.00 96.56 103 GLU A O 1
ATOM 818 N N . THR A 1 104 ? 6.537 -10.789 -5.271 1.00 96.44 104 THR A N 1
ATOM 819 C CA . THR A 1 104 ? 7.666 -11.094 -6.170 1.00 96.44 104 THR A CA 1
ATOM 820 C C . THR A 1 104 ? 8.231 -9.846 -6.853 1.00 96.44 104 THR A C 1
ATOM 822 O O . THR A 1 104 ? 9.056 -9.964 -7.762 1.00 96.44 104 THR A O 1
ATOM 825 N N . ALA A 1 105 ? 7.802 -8.650 -6.435 1.00 96.25 105 ALA A N 1
ATOM 826 C CA . ALA A 1 105 ? 8.170 -7.375 -7.050 1.00 96.25 105 ALA A CA 1
ATOM 827 C C . ALA A 1 105 ? 7.927 -7.353 -8.575 1.00 96.25 105 ALA A C 1
ATOM 829 O O . ALA A 1 105 ? 8.794 -6.968 -9.366 1.00 96.25 105 ALA A O 1
ATOM 830 N N . ARG A 1 106 ? 6.738 -7.803 -8.988 1.00 97.12 106 ARG A N 1
ATOM 831 C CA . ARG A 1 106 ? 6.306 -7.870 -10.386 1.00 97.12 106 ARG A CA 1
ATOM 832 C C . ARG A 1 106 ? 6.444 -6.502 -11.071 1.00 97.12 106 ARG A C 1
ATOM 834 O O . ARG A 1 106 ? 5.931 -5.506 -10.554 1.00 97.12 106 ARG A O 1
ATOM 841 N N . PRO A 1 107 ? 7.111 -6.429 -12.237 1.00 95.56 107 PRO A N 1
ATOM 842 C CA . PRO A 1 107 ? 7.263 -5.178 -12.963 1.00 95.56 107 PRO A CA 1
ATOM 843 C C . PRO A 1 107 ? 5.956 -4.753 -13.640 1.00 95.56 107 PRO A C 1
ATOM 845 O O . PRO A 1 107 ? 5.114 -5.576 -14.016 1.00 95.56 107 PRO A O 1
ATOM 848 N N . PHE A 1 108 ? 5.828 -3.445 -13.856 1.00 96.62 108 PHE A N 1
ATOM 849 C CA . PHE A 1 108 ? 4.770 -2.883 -14.684 1.00 96.62 108 PHE A CA 1
ATOM 850 C C . PHE A 1 108 ? 4.893 -3.402 -16.124 1.00 96.62 108 PHE A C 1
ATOM 852 O O . PHE A 1 108 ? 5.985 -3.446 -16.693 1.00 96.62 108 PHE A O 1
ATOM 859 N N . GLY A 1 109 ? 3.777 -3.847 -16.697 1.00 96.31 109 GLY A N 1
ATOM 860 C CA . GLY A 1 109 ? 3.737 -4.434 -18.034 1.00 96.31 109 GLY A CA 1
ATOM 861 C C . GLY A 1 109 ? 3.538 -3.429 -19.159 1.00 96.31 109 GLY A C 1
ATOM 862 O O . GLY A 1 109 ? 3.462 -2.218 -18.961 1.00 96.31 109 GLY A O 1
ATOM 863 N N . ALA A 1 110 ? 3.399 -3.973 -20.366 1.00 95.44 110 ALA A N 1
ATOM 864 C CA . ALA A 1 110 ? 3.013 -3.197 -21.532 1.00 95.44 110 ALA A CA 1
ATOM 865 C C . ALA A 1 110 ? 1.607 -2.605 -21.356 1.00 95.44 110 ALA A C 1
ATOM 867 O O . ALA A 1 110 ? 0.686 -3.265 -20.871 1.00 95.44 110 ALA A O 1
ATOM 868 N N . THR A 1 111 ? 1.448 -1.362 -21.797 1.00 94.19 111 THR A N 1
ATOM 869 C CA . THR A 1 111 ? 0.153 -0.690 -21.889 1.00 94.19 111 THR A CA 1
ATOM 870 C C . THR A 1 111 ? -0.334 -0.704 -23.331 1.00 94.19 111 THR A C 1
ATOM 872 O O . THR A 1 111 ? 0.455 -0.757 -24.277 1.00 94.19 111 THR A O 1
ATOM 875 N N . GLY A 1 112 ? -1.652 -0.702 -23.500 1.00 90.31 112 GLY A N 1
ATOM 876 C CA . GLY A 1 112 ? -2.302 -0.604 -24.803 1.00 90.31 112 GLY A CA 1
ATOM 877 C C . GLY A 1 112 ? -3.126 0.673 -24.877 1.00 90.31 112 GLY A C 1
ATOM 878 O O . GLY A 1 112 ? -2.670 1.747 -24.495 1.00 90.31 112 GLY A O 1
ATOM 879 N N . SER A 1 113 ? -4.375 0.543 -25.319 1.00 93.44 113 SER A N 1
ATOM 880 C CA . SER A 1 113 ? -5.365 1.622 -25.231 1.00 93.44 113 SER A CA 1
ATOM 881 C C . SER A 1 113 ? -5.788 1.944 -23.792 1.00 93.44 113 SER A C 1
ATOM 883 O O . SER A 1 113 ? -6.254 3.049 -23.538 1.00 93.44 113 SER A O 1
ATOM 885 N N . ASP A 1 114 ? -5.638 0.992 -22.863 1.00 93.38 114 ASP A N 1
ATOM 886 C CA . ASP A 1 114 ? -5.815 1.206 -21.424 1.00 93.38 114 ASP A CA 1
ATOM 887 C C . ASP A 1 114 ? -4.444 1.522 -20.782 1.00 93.38 114 ASP A C 1
ATOM 889 O O . ASP A 1 114 ? -3.557 0.655 -20.783 1.00 93.38 114 ASP A O 1
ATOM 893 N N . PRO A 1 115 ? -4.238 2.741 -20.241 1.00 90.81 115 PRO A N 1
ATOM 894 C CA . PRO A 1 115 ? -2.981 3.123 -19.600 1.00 90.81 115 PRO A CA 1
ATOM 895 C C . PRO A 1 115 ? -2.716 2.368 -18.290 1.00 90.81 115 PRO A C 1
ATOM 897 O O . PRO A 1 115 ? -1.560 2.273 -17.878 1.00 90.81 115 PRO A O 1
ATOM 900 N N . LEU A 1 116 ? -3.749 1.817 -17.644 1.00 93.56 116 LEU A N 1
ATOM 901 C CA . LEU A 1 116 ? -3.628 1.041 -16.409 1.00 93.56 116 LEU A CA 1
ATOM 902 C C . LEU A 1 116 ? -3.391 -0.446 -16.674 1.00 93.56 116 LEU A C 1
ATOM 904 O O . LEU A 1 116 ? -2.998 -1.156 -15.756 1.00 93.56 116 LEU A O 1
ATOM 908 N N . GLN A 1 117 ? -3.523 -0.921 -17.918 1.00 95.62 117 GLN A N 1
ATOM 909 C CA . GLN A 1 117 ? -3.301 -2.329 -18.274 1.00 95.62 117 GLN A CA 1
ATOM 910 C C . GLN A 1 117 ? -1.952 -2.872 -17.774 1.00 95.62 117 GLN A C 1
ATOM 912 O O . GLN A 1 117 ? -1.852 -4.042 -17.409 1.00 95.62 117 GLN A O 1
ATOM 917 N N . GLY A 1 118 ? -0.920 -2.027 -17.703 1.00 96.25 118 GLY A N 1
ATOM 918 C CA . GLY A 1 118 ? 0.395 -2.423 -17.202 1.00 96.25 118 GLY A CA 1
ATOM 919 C C . GLY A 1 118 ? 0.410 -2.841 -15.723 1.00 96.25 118 GLY A C 1
ATOM 920 O O . GLY A 1 118 ? 1.276 -3.625 -15.335 1.00 96.25 118 GLY A O 1
ATOM 921 N N . THR A 1 119 ? -0.563 -2.428 -14.896 1.00 97.25 119 THR A N 1
ATOM 922 C CA . THR A 1 119 ? -0.708 -2.931 -13.511 1.00 97.25 119 THR A CA 1
ATOM 923 C C . THR A 1 119 ? -1.195 -4.384 -13.475 1.00 97.25 119 THR A C 1
ATOM 925 O O . THR A 1 119 ? -1.062 -5.067 -12.456 1.00 97.25 119 THR A O 1
ATOM 928 N N . ARG A 1 120 ? -1.713 -4.894 -14.597 1.00 97.31 120 ARG A N 1
ATOM 929 C CA . ARG A 1 120 ? -2.331 -6.216 -14.754 1.00 97.31 120 ARG A CA 1
ATOM 930 C C . ARG A 1 120 ? -1.474 -7.161 -15.613 1.00 97.31 120 ARG A C 1
ATOM 932 O O . ARG A 1 120 ? -2.002 -8.045 -16.278 1.00 97.31 120 ARG A O 1
ATOM 939 N N . SER A 1 121 ? -0.153 -6.949 -15.638 1.00 95.75 121 SER A N 1
ATOM 940 C CA . SER A 1 121 ? 0.798 -7.846 -16.311 1.00 95.75 121 SER A CA 1
ATOM 941 C C . SER A 1 121 ? 0.780 -9.264 -15.732 1.00 95.75 121 SER A C 1
ATOM 943 O O . SER A 1 121 ? 0.376 -9.472 -14.583 1.00 95.75 121 SER A O 1
ATOM 945 N N . ASP A 1 122 ? 1.234 -10.231 -16.529 1.00 96.81 122 ASP A N 1
ATOM 946 C CA . ASP A 1 122 ? 1.344 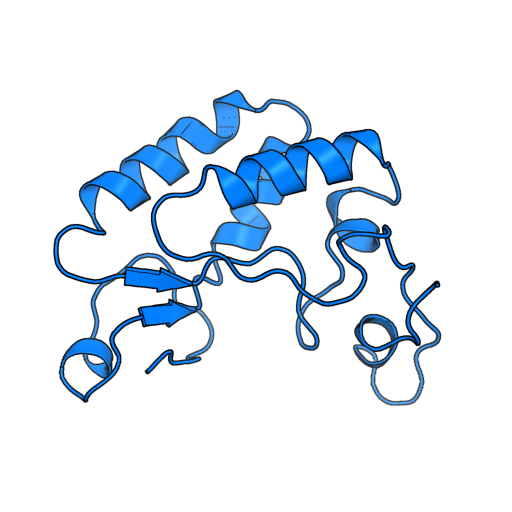-11.625 -16.104 1.00 96.81 122 ASP A CA 1
ATOM 947 C C . ASP A 1 122 ? 2.237 -11.773 -14.865 1.00 96.81 122 ASP A C 1
ATOM 949 O O . ASP A 1 122 ? 3.192 -11.020 -14.653 1.00 96.81 122 ASP A O 1
ATOM 953 N N . MET A 1 123 ? 1.923 -12.772 -14.040 1.00 97.06 123 MET A N 1
ATOM 954 C CA . MET A 1 123 ? 2.706 -13.085 -12.849 1.00 97.06 123 MET A CA 1
ATOM 955 C C . MET A 1 123 ? 4.124 -13.556 -13.215 1.00 97.06 123 MET A C 1
ATOM 957 O O . MET A 1 123 ? 4.301 -14.380 -14.111 1.00 97.06 123 MET A O 1
ATOM 961 N N . ASN A 1 124 ? 5.129 -13.056 -12.494 1.00 93.38 124 ASN A N 1
ATOM 962 C CA . ASN A 1 124 ? 6.551 -13.351 -12.695 1.00 93.38 124 ASN A CA 1
ATOM 963 C C . ASN A 1 124 ? 7.031 -14.504 -11.795 1.00 93.38 124 ASN A C 1
ATOM 965 O O . ASN A 1 124 ? 7.803 -14.284 -10.861 1.00 93.38 124 ASN A O 1
ATOM 969 N N . TRP A 1 125 ? 6.532 -15.712 -12.070 1.00 92.75 125 TRP A N 1
ATOM 970 C CA . TRP A 1 125 ? 6.946 -16.945 -11.387 1.00 92.75 125 TRP A CA 1
ATOM 971 C C . TRP A 1 125 ? 8.422 -17.295 -11.599 1.00 92.75 125 TRP A C 1
ATOM 973 O O . TRP A 1 125 ? 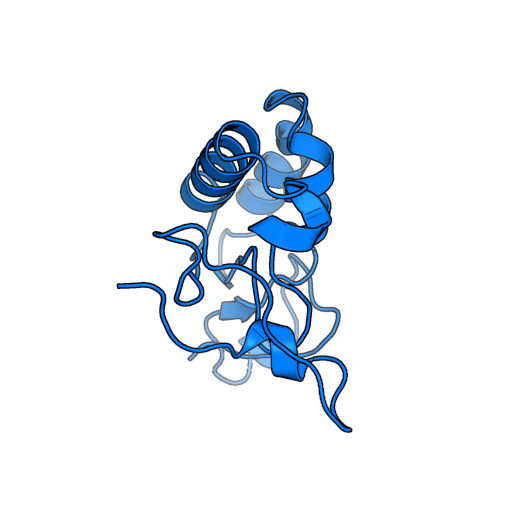8.932 -17.074 -12.722 1.00 92.75 125 TRP A O 1
#

InterPro domains:
  IPR017853 Glycoside hydrolase superfamily [SSF51445] (1-125)

pLDDT: mean 95.74, std 2.61, range [86.31, 98.56]

Radius of gyration: 14.93 Å; chains: 1; bounding box: 40×27×43 Å

Secondary structure (DSSP, 8-state):
-EE--TT--S---GGGGTT-SEEEETHHHHHHHHTSS-GGGGHHHHHHHHHHTTS-EEEEES--SSS--HHHHTSTT-HHHHHHHHHHHHHSSSEEEPPTTGGGTPPP----SSTTGGGGPPP--

Sequence (125 aa):
MTGEAWGLGVMKNDYYQNGFDAMINFDFQNEAQKSLDCFANIGETYKLMSNKLTDFNVLSYLSSHDTELFFDKASKQNLNKQKIAGSLLMLSPGAVQIYYGDETARPFGATGSDPLQGTRSDMNW

Organism: NCBI:txid97481